Protein AF-A0A017T052-F1 (afdb_monomer_lite)

Organism: NCBI:txid1192034

Secondary structure (DSSP, 8-state):
---------------------S-EEEEEEEEEEESEEEE--SEEEETTSPEEEEEEESS--PSPEEEEEE-TTS-EEEEEEE-S--SSSSS-EEEEE---SSEEEEEEEEESSSS-EEEEEEEEEE-

pLDDT: mean 83.62, std 17.73, range [42.38, 98.12]

Structure (mmCIF, N/CA/C/O backbone):
data_AF-A0A017T052-F1
#
_entry.id   AF-A0A017T052-F1
#
loop_
_atom_site.group_PDB
_atom_site.id
_atom_site.type_symbol
_atom_site.label_atom_id
_atom_site.label_alt_id
_atom_site.label_comp_id
_atom_site.label_asym_id
_atom_site.label_entity_id
_atom_site.label_seq_id
_atom_site.pdbx_PDB_ins_code
_atom_site.Cartn_x
_atom_site.Cartn_y
_atom_site.Cartn_z
_atom_site.occupancy
_atom_site.B_iso_or_equiv
_atom_site.auth_seq_id
_atom_site.auth_comp_id
_atom_site.auth_asym_id
_atom_site.auth_atom_id
_atom_site.pdbx_PDB_model_num
ATOM 1 N N . MET A 1 1 ? 40.440 23.030 47.765 1.00 42.53 1 MET A N 1
ATOM 2 C CA . MET A 1 1 ? 40.094 22.832 46.337 1.00 42.53 1 MET A CA 1
ATOM 3 C C . MET A 1 1 ? 38.777 22.049 46.326 1.00 42.53 1 MET A C 1
ATOM 5 O O . MET A 1 1 ? 38.820 20.895 46.710 1.00 42.53 1 MET A O 1
ATOM 9 N N . ARG A 1 2 ? 37.587 22.684 46.366 1.00 46.12 2 ARG A N 1
ATOM 10 C CA . ARG A 1 2 ? 36.719 23.117 45.229 1.00 46.12 2 ARG A CA 1
ATOM 11 C C . ARG A 1 2 ? 36.651 22.053 44.112 1.00 46.12 2 ARG A C 1
ATOM 13 O O . ARG A 1 2 ? 37.712 21.703 43.622 1.00 46.12 2 ARG A O 1
ATOM 20 N N . ALA A 1 3 ? 35.507 21.536 43.648 1.00 43.81 3 ALA A N 1
ATOM 21 C CA . ALA A 1 3 ? 34.098 21.918 43.804 1.00 43.81 3 ALA A CA 1
ATOM 22 C C . ALA A 1 3 ? 33.154 20.720 43.524 1.00 43.81 3 ALA A C 1
ATOM 24 O O . ALA A 1 3 ? 33.535 19.779 42.831 1.00 43.81 3 ALA A O 1
ATOM 25 N N . GLU A 1 4 ? 31.926 20.803 44.050 1.00 46.97 4 GLU A N 1
ATOM 26 C CA . GLU A 1 4 ? 30.754 19.992 43.693 1.00 46.97 4 GLU A CA 1
ATOM 27 C C . GLU A 1 4 ? 30.378 20.155 42.211 1.00 46.97 4 GLU A C 1
ATOM 29 O O . GLU A 1 4 ? 30.389 21.267 41.682 1.00 46.97 4 GLU A O 1
ATOM 34 N N . ALA A 1 5 ? 29.969 19.062 41.562 1.00 47.56 5 ALA A N 1
ATOM 35 C CA . ALA A 1 5 ? 29.328 19.090 40.250 1.00 47.56 5 ALA A CA 1
ATOM 36 C C . ALA A 1 5 ? 27.911 18.511 40.362 1.00 47.56 5 ALA A C 1
ATOM 38 O O . ALA A 1 5 ? 27.689 17.301 40.349 1.00 47.56 5 ALA A O 1
ATOM 39 N N . THR A 1 6 ? 26.949 19.416 40.512 1.00 52.50 6 THR A N 1
ATOM 40 C CA . THR A 1 6 ? 25.509 19.158 40.540 1.00 52.50 6 THR A CA 1
ATOM 41 C C . THR A 1 6 ? 25.040 18.649 39.173 1.00 52.50 6 THR A C 1
ATOM 43 O O . THR A 1 6 ? 25.111 19.365 38.174 1.00 52.50 6 THR A O 1
ATOM 46 N N . SER A 1 7 ? 24.533 17.414 39.129 1.00 43.06 7 SER A N 1
ATOM 47 C CA . SER A 1 7 ? 23.828 16.854 37.969 1.00 43.06 7 SER A CA 1
ATOM 48 C C . SER A 1 7 ? 22.577 17.677 37.655 1.00 43.06 7 SER A C 1
ATOM 50 O O . SER A 1 7 ? 21.641 17.711 38.451 1.00 43.06 7 SER A O 1
ATOM 52 N N . ARG A 1 8 ? 22.533 18.316 36.482 1.00 46.59 8 ARG A N 1
ATOM 53 C CA . ARG A 1 8 ? 21.300 18.891 35.927 1.00 46.59 8 ARG A CA 1
ATOM 54 C C . ARG A 1 8 ? 20.664 17.871 34.990 1.00 46.59 8 ARG A C 1
ATOM 56 O O . ARG A 1 8 ? 21.151 17.641 33.887 1.00 46.59 8 ARG A O 1
ATOM 63 N N . ARG A 1 9 ? 19.579 17.251 35.451 1.00 47.78 9 ARG A N 1
ATOM 64 C CA . ARG A 1 9 ? 18.680 16.450 34.619 1.00 47.78 9 ARG A CA 1
ATOM 65 C C . ARG A 1 9 ? 17.895 17.429 33.742 1.00 47.78 9 ARG A C 1
ATOM 67 O O . ARG A 1 9 ? 17.196 18.287 34.267 1.00 47.78 9 ARG A O 1
ATOM 74 N N . ILE A 1 10 ? 18.072 17.347 32.428 1.00 52.44 10 ILE A N 1
ATOM 75 C CA . ILE A 1 10 ? 17.252 18.082 31.463 1.00 52.44 10 ILE A CA 1
ATOM 76 C C . ILE A 1 10 ? 15.906 17.356 31.415 1.00 52.44 10 ILE A C 1
ATOM 78 O O . ILE A 1 10 ? 15.816 16.240 30.904 1.00 52.44 10 ILE A O 1
ATOM 82 N N . GLU A 1 11 ? 14.879 17.952 32.014 1.00 46.16 11 GLU A N 1
ATOM 83 C CA . GLU A 1 11 ? 13.496 17.521 31.831 1.00 46.16 11 GLU A CA 1
ATOM 84 C C . GLU A 1 11 ? 13.112 17.799 30.377 1.00 46.16 11 GLU A C 1
ATOM 86 O O . GLU A 1 11 ? 13.134 18.939 29.913 1.00 46.16 11 GLU A O 1
ATOM 91 N N . SER A 1 12 ? 12.834 16.732 29.628 1.00 48.75 12 SER A N 1
ATOM 92 C CA . SER A 1 12 ? 12.246 16.862 28.297 1.00 48.75 12 SER A CA 1
ATOM 93 C C . SER A 1 12 ? 10.834 17.431 28.460 1.00 48.75 12 SER A C 1
ATOM 95 O O . SER A 1 12 ? 10.093 16.926 29.308 1.00 48.75 12 SER A O 1
ATOM 97 N N . PRO A 1 13 ? 10.446 18.469 27.700 1.00 44.38 13 PRO A N 1
ATOM 98 C CA . PRO A 1 13 ? 9.101 19.009 27.787 1.00 44.38 13 PRO A CA 1
ATOM 99 C C . PRO A 1 13 ? 8.107 17.919 27.387 1.00 44.38 13 PRO A C 1
ATOM 101 O O . PRO A 1 13 ? 8.206 17.324 26.315 1.00 44.38 13 PRO A O 1
ATOM 104 N N . ALA A 1 14 ? 7.175 17.637 28.295 1.00 47.78 14 ALA A N 1
ATOM 105 C CA . ALA A 1 14 ? 6.038 16.780 28.036 1.00 47.78 14 ALA A CA 1
ATOM 106 C C . ALA A 1 14 ? 5.231 17.374 26.876 1.00 47.78 14 ALA A C 1
ATOM 108 O O . ALA A 1 14 ? 4.636 18.447 27.013 1.00 47.78 14 ALA A O 1
ATOM 109 N N . ASP A 1 15 ? 5.210 16.665 25.747 1.00 42.38 15 ASP A N 1
ATOM 110 C CA . ASP A 1 15 ? 4.281 16.927 24.655 1.00 42.38 15 ASP A CA 1
ATOM 111 C C . ASP A 1 15 ? 2.860 16.688 25.174 1.00 42.38 15 ASP A C 1
ATOM 113 O O . ASP A 1 15 ? 2.334 15.574 25.220 1.00 42.38 15 ASP A O 1
ATOM 117 N N . THR A 1 16 ? 2.240 17.774 25.614 1.00 53.41 16 THR A N 1
ATOM 118 C CA . THR A 1 16 ? 0.829 17.859 25.969 1.00 53.41 16 THR A CA 1
ATOM 119 C C . THR A 1 16 ? 0.018 17.954 24.684 1.00 53.41 16 THR A C 1
ATOM 121 O O . THR A 1 16 ? -0.557 18.983 24.349 1.00 53.41 16 THR A O 1
ATOM 124 N N . SER A 1 17 ? -0.058 16.846 23.949 1.00 49.16 17 SER A N 1
ATOM 125 C CA . SER A 1 17 ? -1.097 16.662 22.938 1.00 49.16 17 SER A CA 1
ATOM 126 C C . SER A 1 17 ? -2.297 15.983 23.591 1.00 49.16 17 SER A C 1
ATOM 128 O O . SER A 1 17 ? -2.490 14.771 23.533 1.00 49.16 17 SER A O 1
ATOM 130 N N . GLY A 1 18 ? -3.124 16.806 24.239 1.00 48.06 18 GLY A N 1
ATOM 131 C CA . GLY A 1 18 ? -4.509 16.468 24.547 1.00 48.06 18 GLY A CA 1
ATOM 132 C C . GLY A 1 18 ? -5.301 16.331 23.248 1.00 48.06 18 GLY A C 1
ATOM 133 O O . GLY A 1 18 ? -6.052 17.225 22.875 1.00 48.06 18 GLY A O 1
ATOM 134 N N . ALA A 1 19 ? -5.099 15.226 22.534 1.00 48.81 19 ALA A N 1
ATOM 135 C CA . ALA A 1 19 ? -5.994 14.781 21.485 1.00 48.81 19 ALA A CA 1
ATOM 136 C C . ALA A 1 19 ? -7.019 13.868 22.151 1.00 48.81 19 ALA A C 1
ATOM 138 O O . ALA A 1 19 ? -6.701 12.767 22.596 1.00 48.81 19 ALA A O 1
ATOM 139 N N . SER A 1 20 ? -8.237 14.385 22.265 1.00 46.38 20 SER A N 1
ATOM 140 C CA . SER A 1 20 ? -9.437 13.649 22.639 1.00 46.38 20 SER A CA 1
ATOM 141 C C . SER A 1 20 ? -9.435 12.275 21.972 1.00 46.38 20 SER A C 1
ATOM 143 O O . SER A 1 20 ? -9.068 12.170 20.802 1.00 46.38 20 SER A O 1
ATOM 145 N N . ASP A 1 21 ? -9.846 11.260 22.728 1.00 49.50 21 ASP A N 1
ATOM 146 C CA . ASP A 1 21 ? -9.902 9.829 22.407 1.00 49.50 21 ASP A CA 1
ATOM 147 C C . ASP A 1 21 ? -10.890 9.509 21.260 1.00 49.50 21 ASP A C 1
ATOM 149 O O . ASP A 1 21 ? -11.824 8.720 21.366 1.00 49.50 21 ASP A O 1
ATOM 153 N N . LEU A 1 22 ? -10.733 10.205 20.134 1.00 52.88 22 LEU 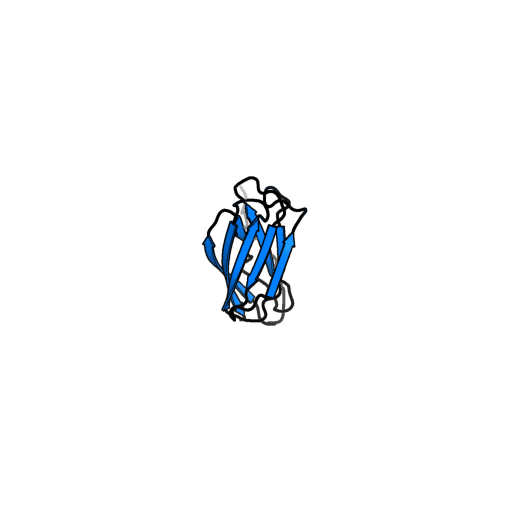A N 1
ATOM 154 C CA . LEU A 1 22 ? -11.463 10.023 18.892 1.00 52.88 22 LEU A CA 1
ATOM 155 C C . LEU A 1 22 ? -10.838 8.845 18.154 1.00 52.88 22 LEU A C 1
ATOM 157 O O . LEU A 1 22 ? -10.166 9.017 17.136 1.00 52.88 22 LEU A O 1
ATOM 161 N N . GLY A 1 23 ? -11.059 7.656 18.709 1.00 62.62 23 GLY A N 1
ATOM 162 C CA . GLY A 1 23 ? -10.815 6.363 18.091 1.00 62.62 23 GLY A CA 1
ATOM 163 C C . GLY A 1 23 ? -9.457 6.255 17.406 1.00 62.62 23 GLY A C 1
ATOM 164 O O . GLY A 1 23 ? -9.359 6.414 16.180 1.00 62.62 23 GLY A O 1
ATOM 165 N N . ARG A 1 24 ? -8.395 6.024 18.185 1.00 75.75 24 ARG A N 1
ATOM 166 C CA . ARG A 1 24 ? -7.051 5.845 17.627 1.00 75.75 24 ARG A CA 1
ATOM 167 C C . ARG A 1 24 ? -7.037 4.612 16.723 1.00 75.75 24 ARG A C 1
ATOM 169 O O . ARG A 1 24 ? -7.745 3.629 16.932 1.00 75.75 24 ARG A O 1
ATOM 176 N N . ARG A 1 25 ? -6.248 4.681 15.656 1.00 89.00 25 ARG A N 1
ATOM 177 C CA . ARG A 1 25 ? -6.123 3.587 14.697 1.00 89.00 25 ARG A CA 1
ATOM 178 C C . ARG A 1 25 ? -4.688 3.102 14.637 1.00 89.00 25 ARG A C 1
ATOM 180 O O . ARG A 1 25 ? -3.762 3.912 14.543 1.00 89.00 25 ARG A O 1
ATOM 187 N N . THR A 1 26 ? -4.513 1.792 14.643 1.00 92.06 26 THR A N 1
ATOM 188 C CA . THR A 1 26 ? -3.214 1.153 14.434 1.00 92.06 26 THR A CA 1
ATOM 189 C C . THR A 1 26 ? -3.243 0.288 13.189 1.00 92.06 26 THR A C 1
ATOM 191 O O . THR A 1 26 ? -4.306 -0.168 12.754 1.00 92.06 26 THR A O 1
ATOM 194 N N . ALA A 1 27 ? -2.069 0.105 12.599 1.00 92.06 27 ALA A N 1
ATOM 195 C CA . ALA A 1 27 ? -1.870 -0.732 11.435 1.00 92.06 27 ALA A CA 1
ATOM 196 C C . ALA A 1 27 ? -0.630 -1.604 11.603 1.00 92.06 27 ALA A C 1
ATOM 198 O O . ALA A 1 27 ? 0.404 -1.121 12.051 1.00 92.06 27 ALA A O 1
ATOM 199 N N . ASP A 1 28 ? -0.738 -2.858 11.181 1.00 93.88 28 ASP A N 1
ATOM 200 C CA . ASP A 1 28 ? 0.377 -3.797 11.119 1.00 93.88 28 ASP A CA 1
ATOM 201 C C . ASP A 1 28 ? 0.399 -4.456 9.736 1.00 93.88 28 ASP A C 1
ATOM 203 O O . ASP A 1 28 ? -0.635 -4.918 9.246 1.00 93.88 28 ASP A O 1
ATOM 207 N N . ILE A 1 29 ? 1.571 -4.539 9.106 1.00 94.88 29 ILE A N 1
ATOM 208 C CA . ILE A 1 29 ? 1.752 -5.381 7.918 1.00 94.88 29 ILE A CA 1
ATOM 209 C C . ILE A 1 29 ? 1.991 -6.807 8.406 1.00 94.88 29 ILE A C 1
ATOM 211 O O . ILE A 1 29 ? 2.982 -7.090 9.072 1.00 94.88 29 ILE A O 1
ATOM 215 N N . THR A 1 30 ? 1.046 -7.697 8.113 1.00 95.94 30 THR A N 1
ATOM 216 C CA . THR A 1 30 ? 1.058 -9.091 8.597 1.00 95.94 30 THR A CA 1
ATOM 217 C C . THR A 1 30 ? 1.666 -10.063 7.593 1.00 95.94 30 THR A C 1
ATOM 219 O O . THR A 1 30 ? 2.155 -11.121 7.979 1.00 95.94 30 THR A O 1
ATOM 222 N N . SER A 1 31 ? 1.665 -9.694 6.315 1.00 95.75 31 SER A N 1
ATOM 223 C CA . SER A 1 31 ? 2.366 -10.396 5.245 1.00 95.75 31 SER A CA 1
ATOM 224 C C . SER A 1 31 ? 2.812 -9.384 4.197 1.00 95.75 31 SER A C 1
ATOM 226 O O . SER A 1 31 ? 2.087 -8.421 3.941 1.00 95.75 31 SER A O 1
ATOM 228 N N . SER A 1 32 ? 3.966 -9.621 3.583 1.00 95.00 32 SER A N 1
ATOM 229 C CA . SER A 1 32 ? 4.470 -8.872 2.431 1.00 95.00 32 SER A CA 1
ATOM 230 C C . SER A 1 32 ? 5.210 -9.846 1.520 1.00 95.00 32 SER A C 1
ATOM 232 O O . SER A 1 32 ? 5.956 -10.684 2.025 1.00 95.00 32 SER A O 1
ATOM 234 N N . ASP A 1 33 ? 4.967 -9.766 0.218 1.00 95.81 33 ASP A N 1
ATOM 235 C CA 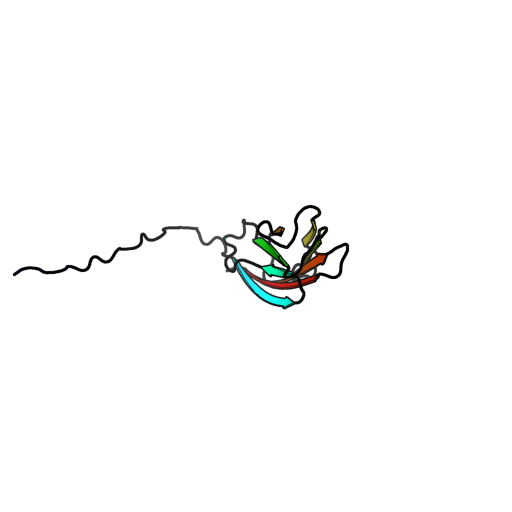. ASP A 1 33 ? 5.587 -10.614 -0.800 1.00 95.81 33 ASP A CA 1
ATOM 236 C C . ASP A 1 33 ? 5.759 -9.849 -2.121 1.00 95.81 33 ASP A C 1
ATOM 238 O O . ASP A 1 33 ? 4.987 -8.934 -2.431 1.00 95.81 33 ASP A O 1
ATOM 242 N N . GLY A 1 34 ? 6.742 -10.268 -2.914 1.00 94.06 34 GLY A N 1
ATOM 243 C CA . GLY A 1 34 ? 7.098 -9.673 -4.199 1.00 94.06 34 GLY A CA 1
ATOM 244 C C . GLY A 1 34 ? 8.286 -8.709 -4.150 1.00 94.06 34 GLY A C 1
ATOM 245 O O . GLY A 1 34 ? 8.980 -8.583 -3.146 1.00 94.06 34 GLY A O 1
ATOM 246 N N . ASP A 1 35 ? 8.510 -8.047 -5.280 1.00 94.19 35 ASP A N 1
ATOM 247 C CA . ASP A 1 35 ? 9.654 -7.175 -5.568 1.00 94.19 35 ASP A CA 1
ATOM 248 C C . ASP A 1 35 ? 9.412 -5.716 -5.142 1.00 94.19 35 ASP A C 1
ATOM 250 O O . ASP A 1 35 ? 10.341 -4.908 -5.059 1.00 94.19 35 ASP A O 1
ATOM 254 N N . ILE A 1 36 ? 8.143 -5.370 -4.891 1.00 93.44 36 ILE A N 1
ATOM 255 C CA . ILE A 1 36 ? 7.716 -4.050 -4.427 1.00 93.44 36 ILE A CA 1
ATOM 256 C C . ILE A 1 36 ? 7.274 -4.151 -2.967 1.00 93.44 36 ILE A C 1
ATOM 258 O O . ILE A 1 36 ? 6.227 -4.722 -2.654 1.00 93.44 36 ILE A O 1
ATOM 262 N N . ASP A 1 37 ? 8.030 -3.506 -2.089 1.00 93.31 37 ASP A N 1
ATOM 263 C CA . ASP A 1 37 ? 7.677 -3.323 -0.692 1.00 93.31 37 ASP A CA 1
ATOM 264 C C . ASP A 1 37 ? 6.525 -2.334 -0.544 1.00 93.31 37 ASP A C 1
ATOM 266 O O . ASP A 1 37 ? 6.504 -1.246 -1.134 1.00 93.31 37 ASP A O 1
ATOM 270 N N . ILE A 1 38 ? 5.594 -2.696 0.332 1.00 94.12 38 ILE A N 1
ATOM 271 C CA . ILE A 1 38 ? 4.506 -1.841 0.786 1.00 94.12 38 ILE A CA 1
ATOM 272 C C . ILE A 1 38 ? 4.833 -1.446 2.219 1.00 94.12 38 ILE A C 1
ATOM 274 O O . ILE A 1 38 ? 5.047 -2.297 3.076 1.00 94.12 38 ILE A O 1
ATOM 278 N N . LEU A 1 39 ? 4.873 -0.148 2.490 1.00 92.06 39 LEU A N 1
ATOM 279 C CA . LEU A 1 39 ? 5.238 0.404 3.785 1.00 92.06 39 LEU A CA 1
ATOM 280 C C . LEU A 1 39 ? 4.047 1.176 4.356 1.00 92.06 39 LEU A C 1
ATOM 282 O O . LEU A 1 39 ? 3.400 1.968 3.667 1.00 92.06 39 LEU A O 1
ATOM 286 N N . CYS A 1 40 ? 3.763 0.950 5.638 1.00 90.81 40 CYS A N 1
ATOM 287 C CA . CYS A 1 40 ? 2.678 1.607 6.358 1.00 90.81 40 CYS A CA 1
ATOM 288 C C . CYS A 1 40 ? 3.161 2.068 7.740 1.00 90.81 40 CYS A C 1
ATOM 290 O O . CYS A 1 40 ? 3.819 1.293 8.437 1.00 90.81 40 CYS A O 1
ATOM 292 N N . PRO A 1 41 ? 2.818 3.290 8.187 1.00 85.56 41 PRO A N 1
ATOM 293 C CA . PRO A 1 41 ? 3.066 3.703 9.563 1.00 85.56 41 PRO A CA 1
ATOM 294 C C . PRO A 1 41 ? 2.192 2.909 10.546 1.00 85.56 41 PRO A C 1
ATOM 296 O O . PRO A 1 41 ? 1.004 2.704 10.300 1.00 85.56 41 PRO A O 1
ATOM 299 N N . CYS A 1 42 ? 2.753 2.514 11.695 1.00 82.00 42 CYS A N 1
ATOM 300 C CA . CYS A 1 42 ? 2.026 1.697 12.676 1.00 82.00 42 CYS A CA 1
ATOM 301 C C . CYS A 1 42 ? 0.928 2.468 13.431 1.00 82.00 42 CYS A C 1
ATOM 303 O O . CYS A 1 42 ? -0.042 1.886 13.916 1.00 82.00 42 CYS A O 1
ATOM 305 N N . ASN A 1 43 ? 1.073 3.793 13.546 1.00 86.62 43 ASN A N 1
ATOM 306 C CA . ASN A 1 43 ? 0.101 4.681 14.179 1.00 86.62 43 ASN A CA 1
ATOM 307 C C . ASN A 1 43 ? -0.540 5.575 13.116 1.00 86.62 43 ASN A C 1
ATOM 309 O O . ASN A 1 43 ? 0.117 6.445 12.549 1.00 86.62 43 ASN A O 1
ATOM 313 N N . LEU A 1 44 ? -1.830 5.366 12.875 1.00 86.31 44 LEU A N 1
ATOM 314 C CA . LEU A 1 44 ? -2.588 6.032 11.817 1.00 86.31 44 LEU A CA 1
ATOM 315 C C . LEU A 1 44 ? -3.354 7.268 12.314 1.00 86.31 44 LEU A C 1
ATOM 317 O O . LEU A 1 44 ? -4.121 7.875 11.558 1.00 86.31 44 LEU A O 1
ATOM 321 N N . GLY A 1 45 ? -3.195 7.618 13.593 1.00 86.19 45 GLY A N 1
ATOM 322 C CA . GLY A 1 45 ? -3.890 8.740 14.213 1.00 86.19 45 GLY A CA 1
ATOM 323 C C . GLY A 1 45 ? -5.422 8.586 14.217 1.00 86.19 45 GLY A C 1
ATOM 324 O O . GLY A 1 45 ? -5.932 7.459 14.169 1.00 86.19 45 GLY A O 1
ATOM 325 N N . PRO A 1 46 ? -6.164 9.707 14.283 1.00 84.75 46 PRO A N 1
ATOM 326 C CA . PRO A 1 46 ? -7.628 9.717 14.342 1.00 84.75 46 PRO A CA 1
ATOM 327 C C . PRO A 1 46 ? -8.288 9.139 13.088 1.00 84.75 46 PRO A C 1
ATOM 329 O O . PRO A 1 46 ? -7.765 9.290 11.984 1.00 84.75 46 PRO A O 1
ATOM 332 N N . ARG A 1 47 ? -9.495 8.569 13.229 1.00 83.00 47 ARG A N 1
ATOM 333 C CA . ARG A 1 47 ? -10.312 8.031 12.115 1.00 83.00 47 ARG A CA 1
ATOM 334 C C . ARG A 1 47 ? -10.532 8.984 10.933 1.00 83.00 47 ARG A C 1
ATOM 336 O O . ARG A 1 47 ? -10.691 8.514 9.809 1.00 83.00 47 ARG A O 1
ATOM 343 N N . SER A 1 48 ? -10.526 10.293 11.161 1.00 82.00 48 SER A N 1
ATOM 344 C CA . SER A 1 48 ? -10.714 11.312 10.120 1.00 82.00 48 SER A CA 1
ATOM 345 C C . SER A 1 48 ? -9.533 11.431 9.147 1.00 82.00 48 SER A C 1
ATOM 347 O O . SER A 1 48 ? -9.720 11.861 8.003 1.00 82.00 48 SER A O 1
ATOM 349 N N . ASN A 1 49 ? -8.327 11.037 9.563 1.00 84.38 49 ASN A N 1
ATOM 350 C CA . ASN A 1 49 ? -7.131 11.200 8.744 1.00 84.38 49 ASN A CA 1
ATOM 351 C C . ASN A 1 49 ? -7.036 10.101 7.670 1.00 84.38 49 ASN A C 1
ATOM 353 O O . ASN A 1 49 ? -7.461 8.963 7.897 1.00 84.38 49 ASN A O 1
ATOM 357 N N . PRO A 1 50 ? -6.483 10.391 6.485 1.00 88.19 50 PRO A N 1
ATOM 358 C CA . PRO A 1 50 ? -6.094 9.335 5.562 1.00 88.19 50 PRO A CA 1
ATOM 359 C C . PRO A 1 50 ? -4.910 8.533 6.118 1.00 88.19 50 PRO A C 1
ATOM 361 O O . PRO A 1 50 ? -4.076 9.050 6.860 1.00 88.19 50 PRO A O 1
ATOM 364 N N . VAL A 1 51 ? -4.848 7.261 5.742 1.00 90.12 51 VAL A N 1
ATOM 365 C CA . VAL A 1 51 ? -3.675 6.401 5.879 1.00 90.12 51 VAL A CA 1
ATOM 366 C C . VAL A 1 51 ? -2.843 6.564 4.623 1.00 90.12 51 VAL A C 1
ATOM 368 O O . VAL A 1 51 ? -3.338 6.293 3.530 1.00 90.12 51 VAL A O 1
ATOM 371 N N . ARG A 1 52 ? -1.592 6.991 4.792 1.00 92.00 52 ARG A N 1
ATOM 372 C CA . ARG A 1 52 ? -0.624 7.103 3.706 1.00 92.00 52 ARG A CA 1
ATOM 373 C C . ARG A 1 52 ? 0.222 5.841 3.632 1.00 92.00 52 ARG A C 1
ATOM 375 O O . ARG A 1 52 ? 0.966 5.551 4.567 1.00 92.00 52 ARG A O 1
ATOM 382 N N . LEU A 1 53 ? 0.115 5.122 2.523 1.00 93.25 53 LEU A N 1
ATOM 383 C CA . LEU A 1 53 ? 1.023 4.038 2.164 1.00 93.25 53 LEU A CA 1
ATOM 384 C C . LEU A 1 53 ? 2.148 4.584 1.300 1.00 93.25 53 LEU A C 1
ATOM 386 O O . LEU A 1 53 ? 1.904 5.467 0.475 1.00 93.25 53 LEU A O 1
ATOM 390 N N . SER A 1 54 ? 3.348 4.041 1.474 1.00 93.25 54 SER A N 1
ATOM 391 C CA . SER A 1 54 ? 4.449 4.244 0.541 1.00 93.25 54 SER A CA 1
ATOM 392 C C . SER A 1 54 ? 4.882 2.927 -0.081 1.00 93.25 54 SER A C 1
ATOM 394 O O . SER A 1 54 ? 4.761 1.863 0.523 1.00 93.25 54 SER A O 1
ATOM 396 N N . PHE A 1 55 ? 5.369 3.013 -1.311 1.00 93.62 55 PHE A N 1
ATOM 397 C CA . PHE A 1 55 ? 5.779 1.857 -2.095 1.00 93.62 55 PHE A CA 1
ATOM 398 C C . PHE A 1 55 ? 7.225 2.027 -2.535 1.00 93.62 55 PHE A C 1
ATOM 400 O O . PHE A 1 55 ? 7.632 3.133 -2.905 1.00 93.62 55 PHE A O 1
ATOM 407 N N . ARG A 1 56 ? 7.995 0.940 -2.499 1.00 92.25 56 ARG A N 1
ATOM 408 C CA . ARG A 1 56 ? 9.415 0.949 -2.849 1.00 92.25 56 ARG A CA 1
ATOM 409 C C . ARG A 1 56 ? 9.786 -0.316 -3.607 1.00 92.25 56 ARG A C 1
ATOM 411 O O . ARG A 1 56 ? 9.391 -1.395 -3.205 1.00 92.25 56 ARG A O 1
ATOM 418 N N . SER A 1 57 ? 10.573 -0.177 -4.666 1.00 91.00 57 SER A N 1
ATOM 419 C CA . SER A 1 57 ? 11.171 -1.311 -5.382 1.00 91.00 57 SER A CA 1
ATOM 420 C C . SER A 1 57 ? 12.669 -1.404 -5.085 1.00 91.00 57 SER A C 1
ATOM 422 O O . SER A 1 57 ? 13.320 -0.373 -4.866 1.00 91.00 57 SER A O 1
ATOM 424 N N . TYR A 1 58 ? 13.214 -2.622 -5.084 1.00 83.88 58 TYR A N 1
ATOM 425 C CA . TYR A 1 58 ? 14.662 -2.862 -5.037 1.00 83.88 58 TYR A CA 1
ATOM 426 C C . TYR A 1 58 ? 15.326 -2.719 -6.414 1.00 83.88 58 TYR A C 1
ATOM 428 O O . TYR A 1 58 ? 16.467 -2.263 -6.490 1.00 83.88 58 TYR A O 1
ATOM 436 N N . ASP A 1 59 ? 14.588 -3.031 -7.481 1.00 82.50 59 ASP A N 1
ATOM 437 C CA . ASP A 1 59 ? 15.027 -2.912 -8.873 1.00 82.50 59 ASP A CA 1
AT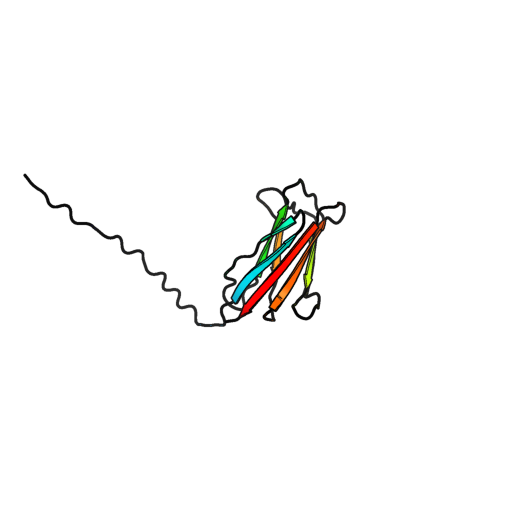OM 438 C C . ASP A 1 59 ? 14.499 -1.642 -9.536 1.00 82.50 59 ASP A C 1
ATOM 440 O O . ASP A 1 59 ? 13.524 -1.045 -9.065 1.00 82.50 59 ASP A O 1
ATOM 444 N N . HIS A 1 60 ? 15.122 -1.248 -10.655 1.00 82.06 60 HIS A N 1
ATOM 445 C CA . HIS A 1 60 ? 14.645 -0.139 -11.477 1.00 82.06 60 HIS A CA 1
ATOM 446 C C . HIS A 1 60 ? 13.207 -0.402 -11.926 1.00 82.06 60 HIS A C 1
ATOM 448 O O . HIS A 1 60 ? 12.925 -1.348 -12.657 1.00 82.06 60 HIS A O 1
ATOM 454 N N . ALA A 1 61 ? 12.303 0.433 -11.429 1.00 88.19 61 ALA A N 1
ATOM 455 C CA . ALA A 1 61 ? 10.877 0.269 -11.600 1.00 88.19 61 ALA A CA 1
ATOM 456 C C . ALA A 1 61 ? 10.341 1.488 -12.339 1.00 88.19 61 ALA A C 1
ATOM 458 O O . ALA A 1 61 ? 10.205 2.570 -11.756 1.00 88.19 61 ALA A O 1
ATOM 459 N N . ASP A 1 62 ? 10.006 1.273 -13.605 1.00 89.25 62 ASP A N 1
ATOM 460 C CA . ASP A 1 62 ? 9.463 2.306 -14.471 1.00 89.25 62 ASP A CA 1
ATOM 461 C C . ASP A 1 62 ? 7.932 2.316 -14.435 1.00 89.25 62 ASP A C 1
ATOM 463 O O . ASP A 1 62 ? 7.296 1.259 -14.532 1.00 89.25 62 ASP A O 1
ATOM 467 N N . PRO A 1 63 ? 7.305 3.493 -14.314 1.00 92.38 63 PRO A N 1
ATOM 468 C CA . PRO A 1 63 ? 5.858 3.596 -14.384 1.00 92.38 63 PRO A CA 1
ATOM 469 C C . PRO A 1 63 ? 5.319 3.195 -15.776 1.00 92.38 63 PRO A C 1
ATOM 471 O O . PRO A 1 63 ? 6.052 3.211 -16.766 1.00 92.38 63 PRO A O 1
ATOM 474 N N . PRO A 1 64 ? 4.018 2.856 -15.895 1.00 95.94 64 PRO A N 1
ATOM 475 C CA . PRO A 1 64 ? 2.979 3.026 -14.889 1.00 95.94 64 PRO A CA 1
ATOM 476 C C . PRO A 1 64 ? 2.848 1.875 -13.892 1.00 95.94 64 PRO A C 1
ATOM 478 O O . PRO A 1 64 ? 3.120 0.722 -14.213 1.00 95.94 64 PRO A O 1
ATOM 481 N N . PHE A 1 65 ? 2.302 2.186 -12.715 1.00 95.62 65 PHE A N 1
ATOM 482 C CA . PHE A 1 65 ? 1.944 1.217 -11.678 1.00 95.62 65 PHE A CA 1
ATOM 483 C C . PHE A 1 65 ? 0.440 1.203 -11.431 1.00 95.62 65 PHE A C 1
ATOM 485 O O . PHE A 1 65 ? -0.176 2.254 -11.272 1.00 95.62 65 PHE A O 1
ATOM 492 N N . SER A 1 66 ? -0.143 0.012 -11.356 1.00 97.06 66 SER A N 1
ATOM 493 C CA . SER A 1 66 ? -1.506 -0.221 -10.892 1.00 97.06 66 SER A CA 1
ATOM 494 C C . SER A 1 66 ? -1.487 -0.554 -9.406 1.00 97.06 66 SER A C 1
ATOM 496 O O . SER A 1 66 ? -0.884 -1.547 -9.002 1.00 97.06 66 SER A O 1
ATOM 498 N N . ILE A 1 67 ? -2.183 0.244 -8.602 1.00 97.00 67 ILE A N 1
ATOM 499 C CA . ILE A 1 67 ? -2.309 0.072 -7.154 1.00 97.00 67 ILE A CA 1
ATOM 500 C C . ILE A 1 67 ? -3.762 -0.231 -6.833 1.00 97.00 67 ILE A C 1
ATOM 502 O O . ILE A 1 67 ? -4.657 0.519 -7.224 1.00 97.00 67 ILE A O 1
ATOM 506 N N . ARG A 1 68 ? -3.997 -1.317 -6.101 1.00 97.94 68 ARG A N 1
ATOM 507 C CA . ARG A 1 68 ?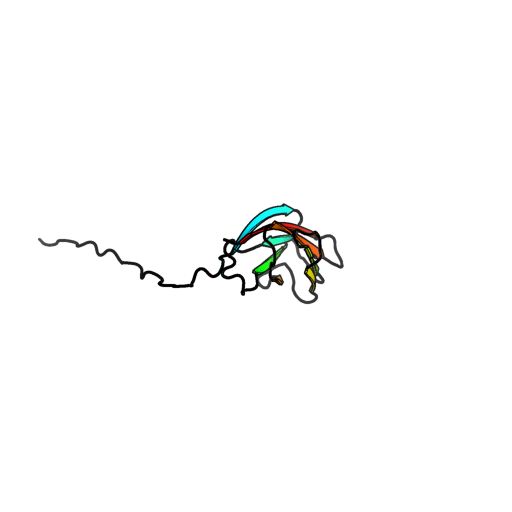 -5.331 -1.781 -5.729 1.00 97.94 68 ARG A CA 1
ATOM 508 C C . ARG A 1 68 ? -5.383 -2.108 -4.243 1.00 97.94 68 ARG A C 1
ATOM 510 O O . ARG A 1 68 ? -4.533 -2.830 -3.736 1.00 97.94 68 ARG A O 1
ATOM 517 N N . ILE A 1 69 ? -6.409 -1.611 -3.557 1.00 97.50 69 ILE A N 1
ATOM 518 C CA . ILE A 1 69 ? -6.674 -1.902 -2.144 1.00 97.50 69 ILE A CA 1
ATOM 519 C C . ILE A 1 69 ? -8.066 -2.513 -2.020 1.00 97.50 69 ILE A C 1
ATOM 521 O O . ILE A 1 69 ? -9.058 -1.938 -2.484 1.00 97.50 69 ILE A O 1
ATOM 525 N N . LYS A 1 70 ? -8.149 -3.676 -1.375 1.00 98.12 70 LYS A N 1
ATOM 526 C CA . LYS A 1 70 ? -9.404 -4.343 -1.020 1.00 98.12 70 LYS A CA 1
ATOM 527 C C . LYS A 1 70 ? -9.628 -4.245 0.484 1.00 98.12 70 LYS A C 1
ATOM 529 O O . LYS A 1 70 ? -8.712 -4.465 1.269 1.00 98.12 70 LYS A O 1
ATOM 534 N N . SER A 1 71 ? -10.855 -3.917 0.866 1.00 97.12 71 SER A N 1
ATOM 535 C CA . SER A 1 71 ? -11.318 -3.931 2.257 1.00 97.12 71 SER A CA 1
ATOM 536 C C . SER A 1 71 ? -11.410 -5.360 2.815 1.00 97.12 71 SER A C 1
ATOM 538 O O . SER A 1 71 ? -11.441 -6.308 2.025 1.00 97.12 71 SER A O 1
ATOM 540 N N . PRO A 1 72 ? -11.580 -5.529 4.142 1.00 97.69 72 PRO A N 1
ATOM 541 C CA . PRO A 1 72 ? -11.803 -6.838 4.764 1.00 97.69 72 PRO A CA 1
ATOM 542 C C . PRO A 1 72 ? -13.023 -7.591 4.216 1.00 97.69 72 PRO A C 1
ATOM 544 O O . PRO A 1 72 ? -13.081 -8.814 4.276 1.00 97.69 72 PRO A O 1
ATOM 547 N N . SER A 1 73 ? -13.990 -6.874 3.634 1.00 96.12 73 SER A N 1
ATOM 548 C CA . SER A 1 73 ? -15.146 -7.473 2.951 1.00 96.12 73 SER A CA 1
ATOM 549 C C . SER A 1 73 ? -14.822 -8.063 1.567 1.00 96.12 73 SER A C 1
ATOM 551 O O . SER A 1 73 ? -15.697 -8.624 0.914 1.00 96.12 73 SER A O 1
ATOM 553 N N . GLY A 1 74 ? -13.595 -7.877 1.070 1.00 95.25 74 GLY A N 1
ATOM 554 C CA . GLY A 1 74 ? -13.173 -8.217 -0.291 1.00 95.25 74 GLY A CA 1
ATOM 555 C C . GLY A 1 74 ? -13.490 -7.144 -1.341 1.00 95.25 74 GLY A C 1
ATOM 556 O O . GLY A 1 74 ? -12.977 -7.209 -2.461 1.00 95.25 74 GLY A O 1
ATOM 557 N N . LYS A 1 75 ? -14.285 -6.118 -1.002 1.00 96.81 75 LYS A N 1
ATOM 558 C CA . LYS A 1 75 ? -14.605 -5.004 -1.909 1.00 96.81 75 LYS A CA 1
ATOM 559 C C . LYS A 1 75 ? -13.366 -4.159 -2.211 1.00 96.81 75 LYS A C 1
ATOM 561 O O . LYS A 1 75 ? -12.664 -3.758 -1.284 1.00 96.81 75 LYS A O 1
ATOM 566 N N . VAL A 1 76 ? -13.153 -3.819 -3.485 1.00 96.81 76 VAL A N 1
ATOM 567 C CA . VAL A 1 76 ? -12.142 -2.835 -3.912 1.00 96.81 76 VAL A CA 1
ATOM 568 C C . VAL A 1 76 ? -12.558 -1.445 -3.439 1.00 96.81 76 VAL A C 1
ATOM 570 O O . VAL A 1 76 ? -13.639 -0.973 -3.788 1.00 96.81 76 VAL A O 1
ATOM 573 N N . ILE A 1 77 ? -11.710 -0.804 -2.638 1.00 95.62 77 ILE A N 1
ATOM 574 C CA . ILE A 1 77 ? -11.949 0.545 -2.100 1.00 95.62 77 ILE A CA 1
ATOM 575 C C . ILE A 1 77 ? -11.049 1.602 -2.734 1.00 95.62 77 ILE A C 1
ATOM 577 O O . ILE A 1 77 ? -11.360 2.787 -2.669 1.00 95.62 77 ILE A O 1
ATOM 581 N N . LEU A 1 78 ? -9.949 1.176 -3.356 1.00 96.25 78 LEU A N 1
ATOM 582 C CA . LEU A 1 78 ? -9.067 2.037 -4.126 1.00 96.25 78 LEU A CA 1
ATOM 583 C C . LEU A 1 78 ? -8.494 1.245 -5.294 1.00 96.25 78 LEU A C 1
ATOM 585 O O . LEU A 1 78 ? -8.026 0.121 -5.119 1.00 96.25 78 LEU A O 1
ATOM 589 N N . GLU A 1 79 ? -8.514 1.857 -6.469 1.00 96.50 79 GLU A N 1
ATOM 590 C CA . GLU A 1 79 ? -7.815 1.385 -7.655 1.00 96.50 79 GLU A CA 1
ATOM 591 C C . GLU A 1 79 ? -7.299 2.608 -8.411 1.00 96.50 79 GLU A C 1
ATOM 593 O O . GLU A 1 79 ? -8.064 3.527 -8.712 1.00 96.50 79 GLU A O 1
ATOM 598 N N . ARG A 1 80 ? -5.988 2.671 -8.645 1.00 95.12 80 ARG A N 1
ATOM 599 C CA . ARG A 1 80 ? -5.346 3.821 -9.282 1.00 95.12 80 ARG A CA 1
ATOM 600 C C . ARG A 1 80 ? -4.173 3.382 -10.140 1.00 95.12 80 ARG A C 1
ATOM 602 O O . ARG A 1 80 ? -3.386 2.539 -9.726 1.00 95.12 80 ARG A O 1
ATOM 609 N N . VAL A 1 81 ? -4.030 4.025 -11.297 1.00 95.88 81 VAL A N 1
ATOM 610 C CA . VAL A 1 81 ? -2.825 3.935 -12.126 1.00 95.88 81 VAL A CA 1
ATOM 611 C C . VAL A 1 81 ? -1.986 5.196 -11.929 1.00 95.88 81 VAL A C 1
ATOM 613 O O . VAL A 1 81 ? -2.488 6.306 -12.115 1.00 95.88 81 VAL A O 1
ATOM 616 N N . VAL A 1 82 ? -0.722 5.030 -11.553 1.00 94.00 82 VAL A N 1
ATOM 617 C CA . VAL A 1 82 ? 0.263 6.106 -11.377 1.00 94.00 82 VAL A CA 1
ATOM 618 C C . VAL A 1 82 ? 1.239 6.054 -12.548 1.00 94.00 82 VAL A C 1
ATOM 620 O O . VAL A 1 82 ? 1.790 4.993 -12.810 1.00 94.00 82 VAL A O 1
ATOM 623 N N . ARG A 1 83 ? 1.404 7.158 -13.290 1.00 93.38 83 ARG A N 1
ATOM 624 C CA . ARG A 1 83 ? 2.118 7.182 -14.585 1.00 93.38 83 ARG A CA 1
ATOM 625 C C . ARG A 1 83 ? 3.477 7.878 -14.571 1.00 93.38 83 ARG A C 1
ATOM 627 O O . ARG A 1 83 ? 4.279 7.585 -15.445 1.00 93.38 83 ARG A O 1
ATOM 634 N N . ASP A 1 84 ? 3.727 8.747 -13.597 1.00 86.94 84 ASP A N 1
ATOM 635 C CA . ASP A 1 84 ? 4.865 9.677 -13.655 1.00 86.94 84 ASP A CA 1
ATOM 636 C C . ASP A 1 84 ? 5.844 9.513 -12.479 1.00 86.94 84 ASP A C 1
ATOM 638 O O . ASP A 1 84 ? 6.880 10.169 -12.433 1.00 86.94 84 ASP A O 1
ATOM 642 N N . GLU A 1 85 ? 5.531 8.636 -11.522 1.00 84.06 85 GLU A N 1
ATOM 643 C CA . GLU A 1 85 ? 6.341 8.413 -10.322 1.00 84.06 85 GLU A CA 1
ATOM 644 C C . GLU A 1 85 ? 7.028 7.047 -10.395 1.00 84.06 85 GLU A C 1
ATOM 646 O O . GLU A 1 85 ? 6.370 6.023 -10.588 1.00 84.06 85 GLU A O 1
ATOM 651 N N . ALA A 1 86 ? 8.351 7.031 -10.227 1.00 83.62 86 ALA A N 1
ATOM 652 C CA . ALA A 1 86 ? 9.131 5.804 -10.114 1.00 83.62 86 ALA A CA 1
ATOM 653 C C . ALA A 1 86 ? 9.135 5.293 -8.665 1.00 83.62 86 ALA A C 1
ATOM 655 O O . ALA A 1 86 ? 9.209 6.072 -7.712 1.00 83.62 86 ALA A O 1
ATOM 656 N N . LEU A 1 87 ? 9.125 3.969 -8.492 1.00 86.06 87 LEU A N 1
ATOM 657 C CA . LEU A 1 87 ? 9.224 3.334 -7.167 1.00 86.06 87 LEU A CA 1
ATOM 658 C C . LEU A 1 87 ? 10.659 3.280 -6.620 1.00 86.06 87 LEU A C 1
ATOM 660 O O . LEU A 1 87 ? 10.872 2.880 -5.473 1.00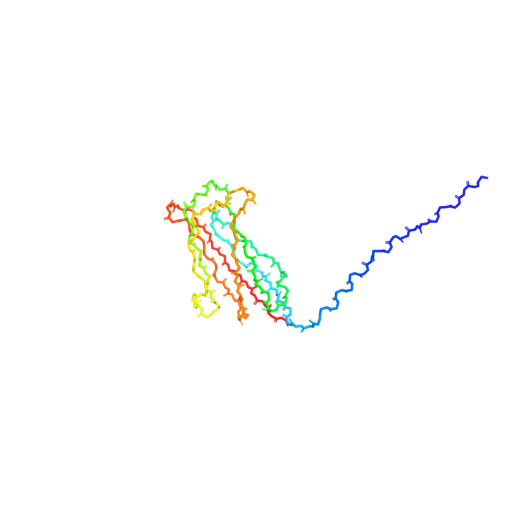 86.06 87 LEU A O 1
ATOM 664 N N . THR A 1 88 ? 11.644 3.671 -7.429 1.00 82.88 88 THR A N 1
ATOM 665 C CA . THR A 1 88 ? 13.049 3.797 -7.030 1.00 82.88 88 THR A CA 1
ATOM 666 C C . THR A 1 88 ? 13.425 5.243 -6.724 1.00 82.88 88 THR A C 1
ATOM 668 O O . THR A 1 88 ? 12.981 6.162 -7.407 1.00 82.88 88 THR A O 1
ATOM 671 N N . GLY A 1 89 ? 14.318 5.450 -5.752 1.00 73.19 89 GLY A N 1
ATOM 672 C CA . GLY A 1 89 ? 14.840 6.774 -5.394 1.00 73.19 89 GLY A CA 1
ATOM 673 C C . GLY A 1 89 ? 14.085 7.450 -4.245 1.00 73.19 89 GLY A C 1
ATOM 674 O O . GLY A 1 89 ? 13.392 6.797 -3.471 1.00 73.19 89 GLY A O 1
ATOM 675 N N . SER A 1 90 ? 14.270 8.765 -4.094 1.00 66.75 90 SER A N 1
ATOM 676 C CA . SER A 1 90 ? 13.726 9.550 -2.972 1.00 66.75 90 SER A CA 1
ATOM 677 C C . SER A 1 90 ? 12.260 9.962 -3.139 1.00 66.75 90 SER A C 1
ATOM 679 O O . SER A 1 90 ? 11.631 10.324 -2.148 1.00 66.75 90 SER A O 1
ATOM 681 N N . GLY A 1 91 ? 11.730 9.921 -4.367 1.00 65.38 91 GLY A N 1
ATOM 682 C CA . GLY A 1 91 ? 10.362 10.337 -4.687 1.00 65.38 91 GLY A CA 1
ATOM 683 C C . GLY A 1 91 ? 9.303 9.363 -4.177 1.00 65.38 91 GLY A C 1
ATOM 684 O O . GLY A 1 91 ? 8.369 9.803 -3.521 1.00 65.38 91 GLY A O 1
ATOM 685 N N . GLY A 1 92 ? 9.486 8.055 -4.409 1.00 78.75 92 GLY A N 1
ATOM 686 C CA . GLY A 1 92 ? 8.520 7.010 -4.047 1.00 78.75 92 GLY A CA 1
ATOM 687 C C . GLY A 1 92 ? 7.127 7.219 -4.656 1.00 78.75 92 GLY A C 1
ATOM 688 O O . GLY A 1 92 ? 6.857 8.224 -5.305 1.00 78.75 92 GLY A O 1
ATOM 689 N N . ILE A 1 93 ? 6.221 6.268 -4.424 1.00 88.88 93 ILE A N 1
ATOM 690 C CA . ILE A 1 93 ? 4.787 6.476 -4.672 1.00 88.88 93 ILE A CA 1
ATOM 691 C C . ILE A 1 93 ? 4.076 6.511 -3.332 1.00 88.88 93 ILE A C 1
ATOM 693 O O . ILE A 1 93 ? 4.340 5.669 -2.469 1.00 88.88 93 ILE A O 1
ATOM 697 N N . PHE A 1 94 ? 3.148 7.455 -3.177 1.00 91.69 94 PHE A N 1
ATOM 698 C CA . PHE A 1 94 ? 2.304 7.559 -1.993 1.00 91.69 94 PHE A CA 1
ATOM 699 C C . PHE A 1 94 ? 0.831 7.454 -2.352 1.00 91.69 94 PHE A C 1
ATOM 701 O O . PHE A 1 94 ? 0.340 8.131 -3.257 1.00 91.69 94 PHE A O 1
ATOM 708 N N . ILE A 1 95 ? 0.100 6.637 -1.599 1.00 92.44 95 ILE A N 1
ATOM 709 C CA . ILE A 1 95 ? -1.348 6.524 -1.746 1.00 92.44 95 ILE A CA 1
ATOM 710 C C . ILE A 1 95 ? -2.017 6.744 -0.404 1.00 92.44 95 ILE A C 1
ATOM 712 O O . ILE A 1 95 ? -1.766 6.034 0.567 1.00 92.44 95 ILE A O 1
ATOM 716 N N . ASP A 1 96 ? -2.913 7.723 -0.399 1.00 92.75 96 ASP A N 1
ATOM 717 C CA . ASP A 1 96 ? -3.785 8.021 0.719 1.00 92.75 96 ASP A CA 1
ATOM 718 C C . ASP A 1 96 ? -5.104 7.256 0.547 1.00 92.75 96 ASP A C 1
ATOM 720 O O . ASP A 1 96 ? -5.773 7.367 -0.483 1.00 92.75 96 ASP A O 1
ATOM 724 N N . PHE A 1 97 ? -5.512 6.501 1.565 1.00 92.00 97 PHE A N 1
ATOM 725 C CA . PHE A 1 97 ? -6.836 5.878 1.621 1.00 92.00 97 PHE A CA 1
ATOM 726 C C . PHE A 1 97 ? -7.438 5.997 3.023 1.00 92.00 97 PHE A C 1
ATOM 728 O O . PHE A 1 97 ? -6.738 6.265 3.997 1.00 92.00 97 PHE A O 1
ATOM 735 N N . ARG A 1 98 ? -8.756 5.837 3.152 1.00 91.44 98 ARG A N 1
ATOM 736 C CA . ARG A 1 98 ? -9.448 5.917 4.447 1.00 91.44 98 ARG A CA 1
ATOM 737 C C . ARG A 1 98 ? -10.049 4.554 4.793 1.00 91.44 98 ARG A C 1
ATOM 739 O O . ARG A 1 98 ? -11.040 4.190 4.167 1.00 91.44 98 ARG A O 1
ATOM 746 N N . PRO A 1 99 ? -9.475 3.807 5.752 1.00 91.12 99 PRO A N 1
ATOM 747 C CA . PRO A 1 99 ? -10.076 2.566 6.216 1.00 91.12 99 PRO A CA 1
ATOM 748 C C . PRO A 1 99 ? -11.355 2.870 6.998 1.00 91.12 99 PRO A C 1
ATOM 750 O O . PRO A 1 99 ? -11.351 3.685 7.923 1.00 91.12 99 PRO A O 1
ATOM 753 N N . ASP A 1 100 ? -12.439 2.207 6.622 1.00 88.88 100 ASP A N 1
ATOM 754 C CA . ASP A 1 100 ? -13.764 2.302 7.235 1.00 88.88 100 ASP A CA 1
ATOM 755 C C . ASP A 1 100 ? -14.046 1.139 8.201 1.00 88.88 100 ASP A C 1
ATOM 757 O O . ASP A 1 100 ? -14.827 1.286 9.141 1.00 88.88 100 ASP A O 1
ATOM 761 N N . LEU A 1 101 ? -13.361 0.009 8.015 1.00 92.50 101 LEU A N 1
ATOM 762 C CA . LEU A 1 101 ? -13.506 -1.215 8.805 1.00 92.50 101 LEU A CA 1
ATOM 763 C C . LEU A 1 101 ? -12.205 -1.608 9.520 1.00 92.50 101 LEU A C 1
ATOM 765 O O . LEU A 1 101 ? -11.109 -1.392 9.002 1.00 92.50 101 LEU A O 1
ATOM 769 N N . SER A 1 102 ? -12.328 -2.234 10.691 1.00 93.94 102 SER A N 1
ATOM 770 C CA . SER A 1 102 ? -11.226 -3.010 11.273 1.00 93.94 102 SER A CA 1
ATOM 771 C C . SER A 1 102 ? -11.092 -4.330 10.515 1.00 93.94 102 SER A C 1
ATOM 773 O O . SER A 1 102 ? -12.099 -4.916 10.118 1.00 93.94 102 SER A O 1
ATOM 775 N N . GLY A 1 103 ? -9.869 -4.826 10.365 1.00 96.19 103 GLY A N 1
ATOM 776 C CA . GLY A 1 103 ? -9.591 -6.115 9.735 1.00 96.19 103 GLY A CA 1
ATOM 777 C C . GLY A 1 103 ? -8.440 -6.055 8.743 1.00 96.19 103 GLY A C 1
ATOM 778 O O . GLY A 1 103 ? -7.652 -5.109 8.745 1.00 96.19 103 GLY A O 1
ATOM 779 N N . ASP A 1 104 ? -8.365 -7.082 7.904 1.00 97.88 104 ASP A N 1
ATOM 780 C CA . ASP A 1 104 ? -7.264 -7.297 6.971 1.00 97.88 104 ASP A CA 1
ATOM 781 C C . ASP A 1 104 ? -7.597 -6.717 5.596 1.00 97.88 104 ASP A C 1
ATOM 783 O O . ASP A 1 104 ? -8.544 -7.135 4.931 1.00 97.88 104 ASP A O 1
ATOM 787 N N . TYR A 1 105 ? -6.813 -5.731 5.178 1.00 97.56 105 TYR A N 1
ATOM 788 C CA . TYR A 1 105 ? -6.884 -5.117 3.862 1.00 97.56 105 TYR A CA 1
ATOM 789 C C . TYR A 1 105 ? -5.819 -5.738 2.968 1.00 97.56 105 TYR A C 1
ATOM 791 O O . TYR A 1 105 ? -4.653 -5.816 3.355 1.00 97.56 105 TYR A O 1
ATOM 799 N N . ALA A 1 106 ? -6.200 -6.134 1.758 1.00 97.94 106 ALA A N 1
ATOM 800 C CA . ALA A 1 106 ? -5.240 -6.593 0.761 1.00 97.94 106 ALA A CA 1
ATOM 801 C C . ALA A 1 106 ? -4.771 -5.402 -0.075 1.00 97.94 106 ALA A C 1
ATOM 803 O O . ALA A 1 106 ? -5.597 -4.691 -0.655 1.00 97.94 106 ALA A O 1
ATOM 804 N N 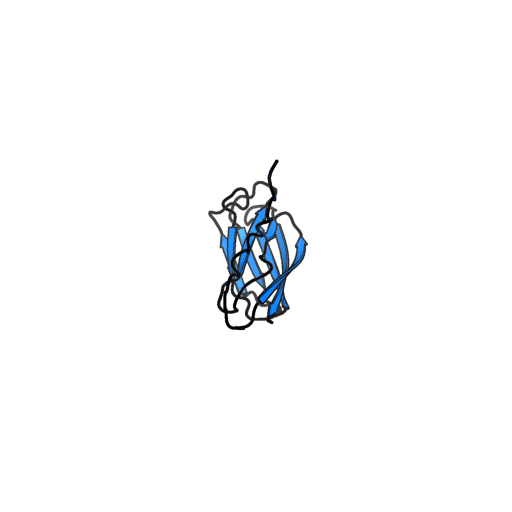. VAL A 1 107 ? -3.461 -5.195 -0.141 1.00 97.94 107 VAL A N 1
ATOM 805 C CA . VAL A 1 107 ? -2.817 -4.170 -0.962 1.00 97.94 107 VAL A CA 1
ATOM 806 C C . VAL A 1 107 ? -2.030 -4.872 -2.059 1.00 97.94 107 VAL A C 1
ATOM 808 O O . VAL A 1 107 ? -1.217 -5.745 -1.776 1.00 97.94 107 VAL A O 1
ATOM 811 N N . GLU A 1 108 ? -2.276 -4.497 -3.308 1.00 97.75 108 GLU A N 1
ATOM 812 C CA . GLU A 1 108 ? -1.585 -5.022 -4.483 1.00 97.75 108 GLU A CA 1
ATOM 813 C C . GLU A 1 108 ? -0.994 -3.855 -5.281 1.00 97.75 108 GLU A C 1
ATOM 815 O O . GLU A 1 108 ? -1.685 -2.870 -5.556 1.00 97.75 108 GLU A O 1
ATOM 820 N N . VAL A 1 109 ? 0.263 -3.987 -5.695 1.00 96.50 109 VAL A N 1
ATOM 821 C CA . VAL A 1 109 ? 0.945 -3.080 -6.622 1.00 96.50 109 VAL A CA 1
ATOM 822 C C . VAL A 1 109 ? 1.518 -3.898 -7.763 1.00 96.50 109 VAL A C 1
ATOM 824 O O . VAL A 1 109 ? 2.132 -4.939 -7.538 1.00 96.50 109 VAL A O 1
ATOM 827 N N . LYS A 1 110 ? 1.301 -3.452 -8.997 1.00 96.56 110 LYS A N 1
ATOM 828 C CA . LYS A 1 110 ? 1.817 -4.114 -10.199 1.00 96.56 110 LYS A CA 1
ATOM 829 C C . LYS A 1 110 ? 2.339 -3.079 -11.172 1.00 96.56 110 LYS A C 1
ATOM 831 O O . LYS A 1 110 ? 1.639 -2.105 -11.450 1.00 96.56 110 LYS A O 1
ATOM 836 N N . GLN A 1 111 ? 3.524 -3.299 -11.715 1.00 95.44 111 GLN A N 1
ATOM 837 C CA . GLN A 1 111 ? 3.966 -2.567 -12.892 1.00 95.44 111 GLN A CA 1
ATOM 838 C C . GLN A 1 111 ? 3.068 -2.949 -14.076 1.00 95.44 111 GLN A C 1
ATOM 840 O O . GLN A 1 111 ? 2.730 -4.114 -14.263 1.00 95.44 111 GLN A O 1
ATOM 845 N N . VAL A 1 112 ? 2.608 -1.960 -14.840 1.00 95.81 112 VAL A N 1
ATOM 846 C CA . VAL A 1 112 ? 1.676 -2.182 -15.957 1.00 95.81 112 VAL A CA 1
ATOM 847 C C . VAL A 1 112 ? 2.403 -2.786 -17.158 1.00 95.81 112 VAL A C 1
ATOM 849 O O . VAL A 1 112 ? 1.859 -3.660 -17.828 1.00 95.81 112 VAL A O 1
ATOM 852 N N . TYR A 1 113 ? 3.629 -2.329 -17.415 1.00 93.06 113 TYR A N 1
ATOM 853 C CA . TYR A 1 113 ? 4.494 -2.821 -18.485 1.00 93.06 113 TYR A CA 1
ATOM 854 C C . TYR A 1 113 ? 5.770 -3.401 -17.871 1.00 93.06 113 TYR A C 1
ATOM 856 O O . TYR A 1 113 ? 6.824 -2.777 -17.902 1.00 93.06 113 TYR A O 1
ATOM 864 N N . GLY A 1 114 ? 5.653 -4.564 -17.238 1.00 90.56 114 GLY A N 1
ATOM 865 C CA . GLY A 1 114 ? 6.774 -5.255 -16.611 1.00 90.56 114 GLY A CA 1
ATOM 866 C C . GLY A 1 114 ? 6.304 -6.340 -15.654 1.00 90.56 114 GLY A C 1
ATOM 867 O O . GLY A 1 114 ? 5.106 -6.611 -15.553 1.00 90.56 114 GLY A O 1
ATOM 868 N N . ASP A 1 115 ? 7.259 -6.939 -14.950 1.00 92.88 115 ASP A N 1
ATOM 869 C CA . ASP A 1 115 ? 7.010 -8.105 -14.099 1.00 92.88 115 ASP A CA 1
ATOM 870 C C . ASP A 1 115 ? 7.012 -7.772 -12.599 1.00 92.88 115 ASP A C 1
ATOM 872 O O . ASP A 1 115 ? 6.617 -8.609 -11.783 1.00 92.88 115 ASP A O 1
ATOM 876 N N . LEU A 1 116 ? 7.395 -6.542 -12.226 1.00 94.88 116 LEU A N 1
ATOM 877 C CA . LEU A 1 116 ? 7.474 -6.130 -10.826 1.00 94.88 116 LEU A CA 1
ATOM 878 C C . LEU A 1 116 ? 6.091 -6.104 -10.175 1.00 94.88 116 LEU A C 1
ATOM 880 O O . LEU A 1 116 ? 5.138 -5.473 -10.657 1.00 94.88 116 LEU A O 1
ATOM 884 N N . ARG A 1 117 ? 5.998 -6.761 -9.021 1.00 96.00 117 ARG A N 1
ATOM 885 C CA . ARG A 1 117 ? 4.764 -6.882 -8.244 1.00 96.00 117 ARG A CA 1
ATOM 886 C C . ARG A 1 117 ? 5.041 -6.800 -6.752 1.00 96.00 117 ARG A C 1
ATOM 888 O O . ARG A 1 117 ? 6.072 -7.256 -6.288 1.00 96.00 117 ARG A O 1
ATOM 895 N N . GLY A 1 118 ? 4.086 -6.276 -6.001 1.00 96.19 118 GLY A N 1
ATOM 896 C CA . GLY A 1 118 ? 4.097 -6.261 -4.542 1.00 96.19 118 GLY A CA 1
ATOM 897 C C . GLY A 1 118 ? 2.716 -6.578 -4.004 1.00 96.19 118 GLY A C 1
ATOM 898 O O . GLY A 1 118 ? 1.710 -6.105 -4.543 1.00 96.19 118 GLY A O 1
ATOM 899 N N . GLN A 1 119 ? 2.648 -7.394 -2.963 1.00 97.62 119 GLN A N 1
ATOM 900 C CA . GLN A 1 119 ? 1.405 -7.716 -2.275 1.00 97.62 119 GLN A CA 1
ATOM 901 C C . GLN A 1 119 ? 1.621 -7.688 -0.771 1.00 97.62 119 GLN A C 1
ATOM 903 O O . GLN A 1 119 ? 2.596 -8.238 -0.270 1.00 97.62 119 GLN A O 1
ATOM 908 N N . ALA A 1 120 ? 0.692 -7.081 -0.039 1.00 97.62 120 ALA A N 1
ATOM 909 C CA . ALA A 1 120 ? 0.739 -7.063 1.414 1.00 97.62 120 ALA A CA 1
ATOM 910 C C . ALA A 1 120 ? -0.650 -7.175 2.037 1.00 97.62 120 ALA A C 1
ATOM 912 O O . ALA A 1 120 ? -1.648 -6.713 1.477 1.00 97.62 120 ALA A O 1
ATOM 913 N N . THR A 1 121 ? -0.686 -7.749 3.240 1.00 97.75 121 THR A N 1
ATOM 914 C CA . THR A 1 121 ? -1.878 -7.766 4.091 1.00 97.75 121 THR A CA 1
ATOM 915 C C . THR A 1 121 ? -1.702 -6.764 5.219 1.00 97.75 121 THR A C 1
ATOM 917 O O . THR A 1 121 ? -0.884 -6.957 6.125 1.00 97.75 121 THR A O 1
ATOM 920 N N . LEU A 1 122 ? -2.499 -5.702 5.178 1.00 96.12 122 LEU A N 1
ATOM 921 C CA . LEU A 1 122 ? -2.501 -4.628 6.156 1.00 96.12 122 LEU A CA 1
ATOM 922 C C . LEU A 1 122 ? -3.637 -4.829 7.161 1.00 96.12 122 LEU A C 1
ATOM 924 O O . LEU A 1 122 ? -4.809 -4.653 6.828 1.00 96.12 122 LEU A O 1
ATOM 928 N N . ARG A 1 123 ? -3.299 -5.163 8.405 1.00 96.31 123 ARG A N 1
ATOM 929 C CA . ARG A 1 123 ? -4.266 -5.331 9.491 1.00 96.31 123 ARG A CA 1
ATOM 930 C C . ARG A 1 123 ? -4.507 -4.008 10.192 1.00 96.31 123 ARG A C 1
ATOM 932 O O . ARG A 1 123 ? -3.599 -3.475 10.821 1.00 96.31 123 ARG A O 1
ATOM 939 N N . ILE A 1 124 ? -5.738 -3.513 10.140 1.00 94.56 124 ILE A N 1
ATOM 940 C CA . ILE A 1 124 ? -6.138 -2.249 10.765 1.00 94.56 124 ILE A CA 1
ATOM 941 C C . ILE A 1 124 ? -7.015 -2.524 11.979 1.00 94.56 124 ILE A C 1
ATOM 943 O O . ILE A 1 124 ? -7.960 -3.315 11.915 1.00 94.56 124 ILE A O 1
ATOM 947 N N . ARG A 1 125 ? -6.719 -1.845 13.089 1.00 93.69 125 ARG A N 1
ATOM 948 C CA . ARG A 1 125 ? -7.522 -1.889 14.314 1.00 93.69 125 ARG A CA 1
ATOM 949 C C . ARG A 1 125 ? -7.940 -0.484 14.719 1.00 93.69 125 ARG A C 1
ATOM 951 O O . ARG A 1 125 ? -7.144 0.451 14.674 1.00 93.69 125 ARG A O 1
ATOM 958 N N . PHE A 1 126 ? -9.192 -0.357 15.129 1.00 89.75 126 PHE A N 1
ATOM 959 C CA . PHE A 1 126 ? -9.728 0.833 15.775 1.00 89.75 126 PHE A CA 1
ATOM 960 C C . PHE A 1 126 ? -9.807 0.561 17.279 1.00 89.75 126 PHE A C 1
ATOM 962 O O . PHE A 1 126 ? -10.407 -0.443 17.664 1.00 89.75 126 PHE A O 1
ATOM 969 N N . SER A 1 127 ? -9.169 1.403 18.090 1.00 79.06 127 SER A N 1
ATOM 970 C CA . SER A 1 127 ? -9.311 1.417 19.553 1.00 79.06 127 SER A CA 1
ATOM 971 C C . SER A 1 127 ? -10.387 2.401 19.962 1.00 79.06 127 SER A C 1
ATOM 973 O O . SER A 1 127 ? -10.375 3.493 19.349 1.00 79.06 127 SER A O 1
#

Foldseek 3Di:
DDDDDDDDDPDDDPPPPPDPPQWWKAKDWPDKDFQKDKDWDGTQGHLPFWTKIWIAGPDWFADFKWKWKAAPVRHTQDTDTDHPDTRDDDGTDIDTDHHPDFAWMWIKMDHPPDGGIMIIIMGMDID

Sequence (127 aa):
MRAEATSRRIESPADTSGASDLGRRTADITSSDGDIDILCPCNLGPRSNPVRLSFRSYDHADPPFSIRIKSPSGKVILERVVRDEALTGSGGIFIDFRPDLSGDYAVEVKQVYGDLRGQATLRIRFS

Radius of gyration: 20.42 Å; chains: 1; bounding box: 55×34×65 Å